Protein AF-A0A1M6WFZ4-F1 (afdb_monomer_lite)

Sequence (147 aa):
MKKISLILALGSIAAVLTACGGNYSRAQTLEQQNSPFNCVGLHVKNAQWHFIDDFGQRVDAMGSCHAGMKHGTFDFVVNGQLVAKTKFIKDSERKTTCFVMGKTRTNLINCMQLNAAQAQNNPQMQQAPMQQAPVQQAPMIQNDQNF

Structure (mmCIF, N/CA/C/O backbone):
data_AF-A0A1M6WFZ4-F1
#
_entry.id   AF-A0A1M6WFZ4-F1
#
loop_
_atom_site.group_PDB
_atom_site.id
_atom_site.type_symbol
_atom_site.label_atom_id
_atom_site.label_alt_id
_atom_site.label_comp_id
_atom_site.label_asym_id
_atom_site.label_entity_id
_atom_site.label_seq_id
_atom_site.pdbx_PDB_ins_code
_atom_site.Cartn_x
_atom_site.Cartn_y
_atom_site.Cartn_z
_atom_site.occupancy
_atom_s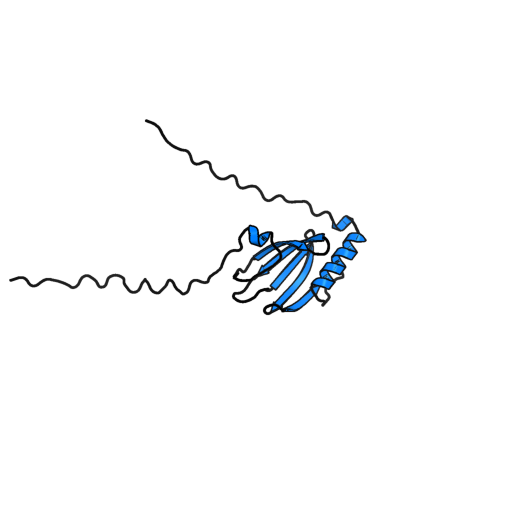ite.B_iso_or_equiv
_atom_site.auth_seq_id
_atom_site.auth_comp_id
_atom_site.auth_asym_id
_atom_site.auth_atom_id
_atom_site.pdbx_PDB_model_num
ATOM 1 N N . MET A 1 1 ? 35.940 21.940 -68.705 1.00 42.22 1 MET A N 1
ATOM 2 C CA . MET A 1 1 ? 36.313 20.892 -67.729 1.00 42.22 1 MET A CA 1
ATOM 3 C C . MET A 1 1 ? 35.682 21.233 -66.389 1.00 42.22 1 MET A C 1
ATOM 5 O O . MET A 1 1 ? 35.936 22.309 -65.867 1.00 42.22 1 MET A O 1
ATOM 9 N N . LYS A 1 2 ? 34.792 20.358 -65.905 1.00 39.88 2 LYS A N 1
ATOM 10 C CA . LYS A 1 2 ? 34.066 20.465 -64.632 1.00 39.88 2 LYS A CA 1
ATOM 11 C C . LYS A 1 2 ? 35.045 20.369 -63.456 1.00 39.88 2 LYS A C 1
ATOM 13 O O . LYS A 1 2 ? 35.804 19.406 -63.404 1.00 39.88 2 LYS A O 1
ATOM 18 N N . LYS A 1 3 ? 34.963 21.280 -62.486 1.00 45.84 3 LYS A N 1
ATOM 19 C CA . LYS A 1 3 ? 35.308 20.973 -61.092 1.00 45.84 3 LYS A CA 1
ATOM 20 C C . LYS A 1 3 ? 34.177 21.476 -60.209 1.00 45.84 3 LYS A C 1
ATOM 22 O O . LYS A 1 3 ? 33.777 22.631 -60.273 1.00 45.84 3 LYS A O 1
ATOM 27 N N . ILE A 1 4 ? 33.595 20.505 -59.530 1.00 55.28 4 ILE A N 1
ATOM 28 C CA . ILE A 1 4 ? 32.337 20.536 -58.806 1.00 55.28 4 ILE A CA 1
ATOM 29 C C . ILE A 1 4 ? 32.603 21.178 -57.444 1.00 55.28 4 ILE A C 1
ATOM 31 O O . ILE A 1 4 ? 33.435 20.687 -56.685 1.00 55.28 4 ILE A O 1
ATOM 35 N N . SER A 1 5 ? 31.901 22.270 -57.153 1.00 53.50 5 SER A N 1
ATOM 36 C CA . SER A 1 5 ? 31.775 22.828 -55.808 1.00 53.50 5 SER A CA 1
ATOM 37 C C . SER A 1 5 ? 31.005 21.835 -54.939 1.00 53.50 5 SER A C 1
ATOM 39 O O . SER A 1 5 ? 29.826 21.594 -55.188 1.00 53.50 5 SER A O 1
ATOM 41 N N . LEU A 1 6 ? 31.659 21.238 -53.942 1.00 48.53 6 LEU A N 1
ATOM 42 C CA . LEU A 1 6 ? 31.015 20.306 -53.017 1.00 48.53 6 LEU A CA 1
ATOM 43 C C . LEU A 1 6 ? 31.506 20.530 -51.585 1.00 48.53 6 LEU A C 1
ATOM 45 O O . LEU A 1 6 ? 32.281 19.737 -51.071 1.00 48.53 6 LEU A O 1
ATOM 49 N N . ILE A 1 7 ? 31.059 21.607 -50.935 1.00 51.53 7 ILE A N 1
ATOM 50 C CA . ILE A 1 7 ? 31.058 21.693 -49.466 1.00 51.53 7 ILE A CA 1
ATOM 51 C C . ILE A 1 7 ? 29.789 22.435 -49.036 1.00 51.53 7 ILE A C 1
ATOM 53 O O . ILE A 1 7 ? 29.797 23.628 -48.758 1.00 51.53 7 ILE A O 1
ATOM 57 N N . LEU A 1 8 ? 28.666 21.722 -49.043 1.00 50.94 8 LEU A N 1
ATOM 58 C CA . LEU A 1 8 ? 27.401 22.166 -48.453 1.00 50.94 8 LEU A CA 1
ATOM 59 C C . LEU A 1 8 ? 26.607 20.924 -48.038 1.00 50.94 8 LEU A C 1
ATOM 61 O O . LEU A 1 8 ? 25.598 20.581 -48.635 1.00 50.94 8 LEU A O 1
ATOM 65 N N . ALA A 1 9 ? 27.134 20.197 -47.051 1.00 50.09 9 ALA A N 1
ATOM 66 C CA . ALA A 1 9 ? 26.403 19.158 -46.324 1.00 50.09 9 ALA A CA 1
ATOM 67 C C . ALA A 1 9 ? 27.160 18.751 -45.045 1.00 50.09 9 ALA A C 1
ATOM 69 O O . ALA A 1 9 ? 27.461 17.585 -44.826 1.00 50.09 9 ALA A O 1
ATOM 70 N N . LEU A 1 10 ? 27.472 19.714 -44.175 1.00 43.50 10 LEU A N 1
ATOM 71 C CA . LEU A 1 10 ? 27.660 19.435 -42.741 1.00 43.50 10 LEU A CA 1
ATOM 72 C C . LEU A 1 10 ? 26.355 19.785 -42.012 1.00 43.50 10 LEU A C 1
ATOM 74 O O . LEU A 1 10 ? 26.330 20.495 -41.014 1.00 43.50 10 LEU A O 1
ATOM 78 N N . GLY A 1 11 ? 25.242 19.331 -42.589 1.00 43.72 11 GLY A N 1
ATOM 79 C CA . GLY A 1 11 ? 23.930 19.364 -41.971 1.00 43.72 11 GLY A CA 1
ATOM 80 C C . GLY A 1 11 ? 23.686 18.039 -41.261 1.00 43.72 11 GLY A C 1
ATOM 81 O O . GLY A 1 11 ? 23.585 16.998 -41.901 1.00 43.72 11 GLY A O 1
ATOM 82 N N . SER A 1 12 ? 23.537 18.108 -39.942 1.00 48.69 12 SER A N 1
ATOM 83 C CA . SER A 1 12 ? 22.487 17.342 -39.263 1.00 48.69 12 SER A CA 1
ATOM 84 C C . SER A 1 12 ? 22.652 15.816 -39.156 1.00 48.69 12 SER A C 1
ATOM 86 O O . SER A 1 12 ? 21.702 15.092 -39.429 1.00 48.69 12 SER A O 1
ATOM 88 N N . ILE A 1 13 ? 23.790 15.294 -38.676 1.00 49.78 13 ILE A N 1
ATOM 89 C CA . ILE A 1 13 ? 23.861 13.877 -38.219 1.00 49.78 13 ILE A CA 1
ATOM 90 C C . ILE A 1 13 ? 24.277 13.741 -36.739 1.00 49.78 13 ILE A C 1
ATOM 92 O O . ILE A 1 13 ? 24.429 12.645 -36.218 1.00 49.78 13 ILE A O 1
ATOM 96 N N . ALA A 1 14 ? 24.365 14.842 -35.986 1.00 46.34 14 ALA A N 1
ATOM 97 C CA . ALA A 1 14 ? 24.573 14.772 -34.532 1.00 46.34 14 ALA A CA 1
ATOM 98 C C . ALA A 1 14 ? 23.263 14.699 -33.714 1.00 46.34 14 ALA A C 1
ATOM 100 O O . ALA A 1 14 ? 23.311 14.567 -32.496 1.00 46.34 14 ALA A O 1
ATOM 101 N N . ALA A 1 15 ? 22.090 14.770 -34.356 1.00 48.00 15 ALA A N 1
ATOM 102 C CA . ALA A 1 15 ? 20.796 14.851 -33.666 1.00 48.00 15 ALA A CA 1
ATOM 103 C C . ALA A 1 15 ? 20.030 13.516 -33.559 1.00 48.00 15 ALA A C 1
ATOM 105 O O . ALA A 1 15 ? 18.883 13.518 -33.126 1.00 48.00 15 ALA A O 1
ATOM 106 N N . VAL A 1 16 ? 20.628 12.376 -33.936 1.00 49.09 16 VAL A N 1
ATOM 107 C CA . VAL A 1 16 ? 19.940 11.061 -33.907 1.00 49.09 16 VAL A CA 1
ATOM 108 C C . VAL A 1 16 ? 20.414 10.158 -32.754 1.00 49.09 16 VAL A C 1
ATOM 110 O O . VAL A 1 16 ? 19.917 9.051 -32.588 1.00 49.09 16 VAL A O 1
ATOM 113 N N . LEU A 1 17 ? 21.313 10.628 -31.881 1.00 45.69 17 LEU A N 1
ATOM 114 C CA . LEU A 1 17 ? 21.748 9.862 -30.697 1.00 45.69 17 LEU A CA 1
ATOM 115 C C . LEU A 1 17 ? 21.117 10.314 -29.369 1.00 45.69 17 LEU A C 1
ATOM 117 O O . LEU A 1 17 ? 21.426 9.747 -28.325 1.00 45.69 17 LEU A O 1
ATOM 121 N N . THR A 1 18 ? 20.180 11.265 -29.370 1.00 49.91 18 THR A N 1
ATOM 122 C CA . THR A 1 18 ? 19.467 11.673 -28.140 1.00 49.91 18 THR A CA 1
ATOM 123 C C . THR A 1 18 ? 18.212 10.850 -27.832 1.00 49.91 18 THR A C 1
ATOM 125 O O . THR A 1 18 ? 17.593 11.054 -26.790 1.00 49.91 18 THR A O 1
ATOM 128 N N . ALA A 1 19 ? 17.855 9.860 -28.654 1.00 44.62 19 ALA A N 1
ATOM 129 C CA . ALA A 1 19 ? 16.647 9.054 -28.463 1.00 44.62 19 ALA A CA 1
ATOM 130 C C . ALA A 1 19 ? 16.907 7.666 -27.842 1.00 44.62 19 ALA A C 1
ATOM 132 O O . ALA A 1 19 ? 16.284 6.691 -28.236 1.00 44.62 19 ALA A O 1
ATOM 133 N N . CYS A 1 20 ? 17.823 7.538 -26.878 1.00 51.72 20 CYS A N 1
ATOM 134 C CA . CYS A 1 20 ? 17.969 6.309 -26.068 1.00 51.72 20 CYS A CA 1
ATOM 135 C C . CYS A 1 20 ? 18.225 6.591 -24.574 1.00 51.72 20 CYS A C 1
ATOM 137 O O . CYS A 1 20 ? 18.614 5.699 -23.829 1.00 51.72 20 CYS A O 1
ATOM 139 N N . GLY A 1 21 ? 17.984 7.824 -24.116 1.00 44.06 21 GLY A N 1
ATOM 140 C CA . GLY A 1 21 ? 17.997 8.202 -22.695 1.00 44.06 21 GLY A CA 1
ATOM 141 C C . GLY A 1 21 ? 16.601 8.493 -22.141 1.00 44.06 21 GLY A C 1
ATOM 142 O O . GLY A 1 21 ? 16.472 9.184 -21.133 1.00 44.06 21 GLY A O 1
ATOM 143 N N . GLY A 1 22 ? 15.549 8.045 -22.836 1.00 42.91 22 GLY A N 1
ATOM 144 C CA . GLY A 1 22 ? 14.169 8.287 -22.436 1.00 42.91 22 GLY A CA 1
ATOM 145 C C . GLY A 1 22 ? 13.909 7.652 -21.078 1.00 42.91 22 GLY A C 1
ATOM 146 O O . GLY A 1 22 ? 13.905 6.431 -20.953 1.00 42.91 22 GLY A O 1
ATOM 147 N N . ASN A 1 23 ? 13.698 8.479 -20.055 1.00 51.19 23 ASN A N 1
ATOM 148 C CA . ASN A 1 23 ? 13.101 8.041 -18.803 1.00 51.19 23 ASN A CA 1
ATOM 149 C C . ASN A 1 23 ? 11.788 7.325 -19.146 1.00 51.19 23 ASN A C 1
ATOM 151 O O . ASN A 1 23 ? 10.791 7.978 -19.449 1.00 51.19 23 ASN A O 1
ATOM 155 N N . TYR A 1 24 ? 11.805 5.990 -19.143 1.00 52.50 24 TYR A N 1
ATOM 156 C CA . TYR A 1 24 ? 10.641 5.135 -19.357 1.00 52.50 24 TYR A CA 1
ATOM 157 C C . TYR A 1 24 ? 9.681 5.312 -18.179 1.00 52.50 24 TYR A C 1
ATOM 159 O O . TYR A 1 24 ? 9.616 4.470 -17.291 1.00 52.50 24 TYR A O 1
ATOM 167 N N . SER A 1 25 ? 8.964 6.433 -18.133 1.00 58.53 25 SER A N 1
ATOM 168 C CA . SER A 1 25 ? 7.872 6.645 -17.194 1.00 58.53 25 SER A CA 1
ATOM 169 C C . SER A 1 25 ? 6.633 5.967 -17.765 1.00 58.53 25 SER A C 1
ATOM 171 O O . SER A 1 25 ? 5.780 6.622 -18.362 1.00 58.53 25 SER A O 1
ATOM 173 N N . ARG A 1 26 ? 6.567 4.632 -17.682 1.00 66.44 26 ARG A N 1
ATOM 174 C CA . ARG A 1 26 ? 5.426 3.871 -18.207 1.00 66.44 26 ARG A CA 1
ATOM 175 C C . ARG A 1 26 ? 4.199 4.185 -17.356 1.00 66.44 26 ARG A C 1
ATOM 177 O O . ARG A 1 26 ? 4.103 3.698 -16.234 1.00 66.44 26 ARG A O 1
ATOM 184 N N . ALA A 1 27 ? 3.302 5.013 -17.889 1.00 68.88 27 ALA A N 1
ATOM 185 C CA . ALA A 1 27 ? 2.038 5.338 -17.244 1.00 68.88 27 ALA A CA 1
ATOM 186 C C . ALA A 1 27 ? 1.235 4.057 -16.969 1.00 68.88 27 ALA A C 1
ATOM 188 O O . ALA A 1 27 ? 1.251 3.115 -17.765 1.00 68.88 27 ALA A O 1
ATOM 189 N N . GLN A 1 28 ? 0.559 4.024 -15.824 1.00 82.75 28 GLN A N 1
ATOM 190 C CA . GLN A 1 28 ? -0.298 2.913 -15.437 1.00 82.75 28 GLN A CA 1
ATOM 191 C C . GLN A 1 28 ? -1.589 2.953 -16.262 1.00 82.75 28 GLN A C 1
ATOM 193 O O . GLN A 1 28 ? -2.246 3.991 -16.338 1.00 82.75 28 GLN A O 1
ATOM 198 N N . THR A 1 29 ? -1.951 1.830 -16.878 1.00 85.50 29 THR A N 1
ATOM 199 C CA . THR A 1 29 ? -3.213 1.697 -17.625 1.00 85.50 29 THR A CA 1
ATOM 200 C C . THR A 1 29 ? -4.414 1.641 -16.680 1.00 85.50 29 THR A C 1
ATOM 202 O O . THR A 1 29 ? -4.269 1.277 -15.515 1.00 85.50 29 THR A O 1
ATOM 205 N N . LEU A 1 30 ? -5.614 1.947 -17.181 1.00 84.62 30 LEU A N 1
ATOM 206 C CA . LEU A 1 30 ? -6.844 1.865 -16.384 1.00 84.62 30 LEU A CA 1
ATOM 207 C C . LEU A 1 30 ? -7.110 0.441 -15.869 1.00 84.62 30 LEU A C 1
ATOM 209 O O . LEU A 1 30 ? -7.557 0.260 -14.743 1.00 84.62 30 LEU A O 1
ATOM 213 N N . GLU A 1 31 ? -6.789 -0.579 -16.663 1.00 85.88 31 GLU A N 1
ATOM 214 C CA . GLU A 1 31 ? -6.908 -1.978 -16.245 1.00 85.88 31 GLU A CA 1
ATOM 215 C C . GLU A 1 31 ? -5.984 -2.281 -15.056 1.00 85.88 31 GLU A C 1
ATOM 217 O O . GLU A 1 31 ? -6.422 -2.830 -14.050 1.00 85.88 31 GLU A O 1
ATOM 222 N N . GLN A 1 32 ? -4.731 -1.817 -15.116 1.00 85.62 32 GLN A N 1
ATOM 223 C CA . GLN A 1 32 ? -3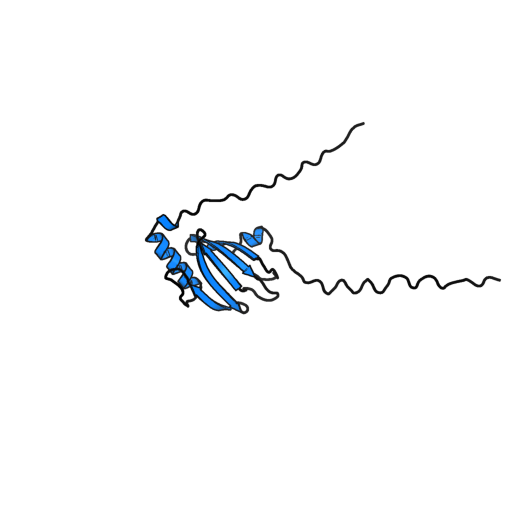.777 -1.951 -14.012 1.00 85.62 32 GLN A CA 1
ATOM 224 C C . GLN A 1 32 ? -4.169 -1.147 -12.772 1.00 85.62 32 GLN A C 1
ATOM 226 O O . GLN A 1 32 ? -3.701 -1.472 -11.688 1.00 85.62 32 GLN A O 1
ATOM 231 N N . GLN A 1 33 ? -4.959 -0.078 -12.904 1.00 88.50 33 GLN A N 1
ATOM 232 C CA . GLN A 1 33 ? -5.489 0.654 -11.749 1.00 88.50 33 GLN A CA 1
ATOM 233 C C . GLN A 1 33 ? -6.594 -0.136 -11.044 1.00 88.50 33 GLN A C 1
ATOM 235 O O . GLN A 1 33 ? -6.777 0.040 -9.852 1.00 88.50 33 GLN A O 1
ATOM 240 N N . ASN A 1 34 ? -7.299 -1.029 -11.740 1.00 85.94 34 ASN A N 1
ATOM 241 C CA . ASN A 1 34 ? -8.392 -1.824 -11.170 1.00 85.94 34 ASN A CA 1
ATOM 242 C C . ASN A 1 34 ? -7.987 -3.281 -10.872 1.00 85.94 34 ASN A C 1
ATOM 244 O O . ASN A 1 34 ? -8.837 -4.125 -10.591 1.00 85.94 34 ASN A O 1
ATOM 248 N N . SER A 1 35 ? -6.691 -3.594 -10.952 1.00 84.62 35 SER A N 1
ATOM 249 C CA . SER A 1 35 ? -6.129 -4.903 -10.618 1.00 84.62 35 SER A CA 1
ATOM 250 C C . SER A 1 35 ? -5.523 -4.908 -9.211 1.00 84.62 35 SER A C 1
ATOM 252 O O . SER A 1 35 ? -5.246 -3.840 -8.657 1.00 84.62 35 SER A O 1
ATOM 254 N N . PRO A 1 36 ? -5.200 -6.088 -8.647 1.00 80.81 36 PRO A N 1
ATOM 255 C CA . PRO A 1 36 ? -4.356 -6.155 -7.464 1.00 80.81 36 PRO A CA 1
ATOM 256 C C . PRO A 1 36 ? -3.060 -5.357 -7.645 1.00 80.81 36 PRO A C 1
ATOM 258 O O . PRO A 1 36 ? -2.483 -5.290 -8.737 1.00 80.81 36 PRO A O 1
ATOM 261 N N . PHE A 1 37 ? -2.616 -4.753 -6.549 1.00 81.25 37 PHE A N 1
ATOM 262 C CA . PHE A 1 37 ? -1.451 -3.882 -6.495 1.00 81.25 37 PHE A CA 1
ATOM 263 C C . PHE A 1 37 ? -0.166 -4.566 -7.012 1.00 81.25 37 PHE A C 1
ATOM 265 O O . PHE A 1 37 ? 0.312 -5.541 -6.426 1.00 81.25 37 PHE A O 1
ATOM 272 N N . ASN A 1 38 ? 0.422 -4.039 -8.099 1.00 85.88 38 ASN A N 1
ATOM 273 C CA . ASN A 1 38 ? 1.623 -4.601 -8.732 1.00 85.88 38 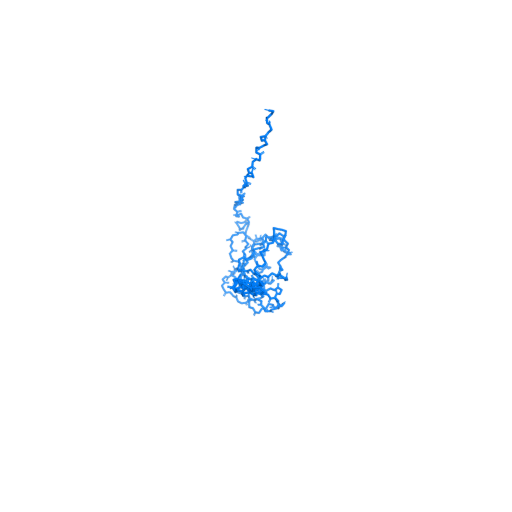ASN A CA 1
ATOM 274 C C . ASN A 1 38 ? 2.419 -3.558 -9.552 1.00 85.88 38 ASN A C 1
ATOM 276 O O . ASN A 1 38 ? 1.929 -3.048 -10.557 1.00 85.88 38 ASN A O 1
ATOM 280 N N . CYS A 1 39 ? 3.675 -3.287 -9.172 1.00 84.69 39 CYS A N 1
ATOM 281 C CA . CYS A 1 39 ? 4.581 -2.370 -9.883 1.00 84.69 39 CYS A CA 1
ATOM 282 C C . CYS A 1 39 ? 5.450 -3.029 -10.974 1.00 84.69 39 CYS A C 1
ATOM 284 O O . CYS A 1 39 ? 6.285 -2.343 -11.570 1.00 84.69 39 CYS A O 1
ATOM 286 N N . VAL A 1 40 ? 5.311 -4.332 -11.258 1.00 84.88 40 VAL A N 1
ATOM 287 C CA . VAL A 1 40 ? 6.136 -5.017 -12.274 1.00 84.88 40 VAL A CA 1
ATOM 288 C C . VAL A 1 40 ? 6.054 -4.295 -13.621 1.00 84.88 40 VAL A C 1
ATOM 290 O O . VAL A 1 40 ? 4.989 -4.164 -14.221 1.00 84.88 40 VAL A O 1
ATOM 293 N N . GLY A 1 41 ? 7.208 -3.847 -14.122 1.00 80.06 41 GLY A N 1
ATOM 294 C CA . GLY A 1 41 ? 7.309 -3.162 -15.412 1.00 80.06 41 GLY A CA 1
ATOM 295 C C . GLY A 1 41 ? 6.773 -1.725 -15.418 1.00 80.06 41 GLY A C 1
ATOM 296 O O . GLY A 1 41 ? 6.582 -1.171 -16.503 1.00 80.06 41 GLY A O 1
ATOM 297 N N . LEU A 1 42 ? 6.538 -1.131 -14.242 1.00 82.56 42 LEU A N 1
ATOM 298 C CA . LEU A 1 42 ? 6.106 0.254 -14.064 1.00 82.56 42 LEU A CA 1
ATOM 299 C C . LEU A 1 42 ? 7.224 1.120 -13.462 1.00 82.56 42 LEU A C 1
ATOM 301 O O . LEU A 1 42 ? 8.020 0.677 -12.635 1.00 82.56 42 LEU A O 1
ATOM 305 N N . HIS A 1 43 ? 7.253 2.393 -13.853 1.00 86.31 43 HIS A N 1
ATOM 306 C CA . HIS A 1 43 ? 8.119 3.415 -13.265 1.00 86.31 43 HIS A CA 1
ATOM 307 C C . HIS A 1 43 ? 7.351 4.737 -13.277 1.00 86.31 43 HIS A C 1
ATOM 309 O O . HIS A 1 43 ? 7.323 5.447 -14.272 1.00 86.31 43 HIS A O 1
ATOM 315 N N . VAL A 1 44 ? 6.645 5.020 -12.187 1.00 84.44 44 VAL A N 1
ATOM 316 C CA . VAL A 1 44 ? 5.649 6.098 -12.094 1.00 84.44 44 VAL A CA 1
ATOM 317 C C . VAL A 1 44 ? 5.639 6.647 -10.679 1.00 84.44 44 VAL A C 1
ATOM 319 O O . VAL A 1 44 ? 5.693 5.885 -9.720 1.00 84.44 44 VAL A O 1
ATOM 322 N N . LYS A 1 45 ? 5.571 7.973 -10.534 1.00 84.56 45 LYS A N 1
ATOM 323 C CA . LYS A 1 45 ? 5.581 8.631 -9.215 1.00 84.56 45 LYS A CA 1
ATOM 324 C C . LYS A 1 45 ? 4.219 8.659 -8.521 1.00 84.56 45 LYS A C 1
ATOM 326 O O . LYS A 1 45 ? 4.198 8.698 -7.300 1.00 84.56 45 LYS A O 1
ATOM 331 N N . ASN A 1 46 ? 3.138 8.649 -9.302 1.00 86.19 46 ASN A N 1
ATOM 332 C CA . ASN A 1 46 ? 1.755 8.788 -8.840 1.00 86.19 46 ASN A CA 1
ATOM 333 C C . ASN A 1 46 ? 0.927 7.599 -9.344 1.00 86.19 46 ASN A C 1
ATOM 335 O O . ASN A 1 46 ? -0.017 7.764 -10.109 1.00 86.19 46 ASN A O 1
ATOM 339 N N . ALA A 1 47 ? 1.364 6.393 -9.007 1.00 89.44 47 ALA A N 1
ATOM 340 C CA . ALA A 1 47 ? 0.627 5.178 -9.299 1.00 89.44 47 ALA A CA 1
ATOM 341 C C . ALA A 1 47 ? -0.554 5.042 -8.335 1.00 89.44 47 ALA A C 1
ATOM 343 O O . ALA A 1 47 ? -0.431 5.388 -7.154 1.00 89.44 47 ALA A O 1
ATOM 344 N N . GLN A 1 48 ? -1.671 4.540 -8.846 1.00 91.75 48 GLN A N 1
ATOM 345 C CA . GLN A 1 48 ? -2.914 4.407 -8.105 1.00 91.75 48 GLN A CA 1
ATOM 346 C C . GLN A 1 48 ? -3.556 3.051 -8.390 1.00 91.75 48 GLN A C 1
ATOM 348 O O . GLN A 1 48 ? -3.628 2.623 -9.537 1.00 91.75 48 GLN A O 1
ATOM 353 N N . TRP A 1 49 ? -4.023 2.367 -7.354 1.00 92.44 49 TRP A N 1
ATOM 354 C CA . TRP A 1 49 ? -4.830 1.160 -7.496 1.00 92.44 49 TRP A CA 1
ATOM 355 C C . TRP A 1 49 ? -6.098 1.290 -6.680 1.00 92.44 49 TRP A C 1
ATOM 357 O O . TRP A 1 49 ? -6.068 1.830 -5.578 1.00 92.44 49 TRP A O 1
ATOM 367 N N . HIS A 1 50 ? -7.161 0.722 -7.223 1.00 93.62 50 HIS A N 1
ATOM 368 C CA . HIS A 1 50 ? -8.489 0.614 -6.661 1.00 93.62 50 HIS A CA 1
ATOM 369 C C . HIS A 1 50 ? -8.856 -0.865 -6.694 1.00 93.62 50 HIS A C 1
ATOM 371 O O . HIS A 1 50 ? -9.073 -1.439 -7.761 1.00 93.62 50 HIS A O 1
ATOM 377 N N . PHE A 1 51 ? -8.867 -1.516 -5.538 1.00 91.94 51 PHE A N 1
ATOM 378 C CA . PHE A 1 51 ? -9.154 -2.945 -5.459 1.00 91.94 51 PHE A CA 1
ATOM 379 C C . PHE A 1 51 ? -9.921 -3.288 -4.187 1.00 91.94 51 PHE A C 1
ATOM 381 O O . PHE A 1 51 ? -10.022 -2.487 -3.259 1.00 91.94 51 PHE A O 1
ATOM 388 N N . ILE A 1 52 ? -10.488 -4.490 -4.167 1.00 91.56 52 ILE A N 1
ATOM 389 C CA . ILE A 1 52 ? -11.063 -5.080 -2.962 1.00 91.56 52 ILE A CA 1
ATOM 390 C C . ILE A 1 52 ? -10.008 -6.018 -2.383 1.00 91.56 52 ILE A C 1
ATOM 392 O O . ILE A 1 52 ? -9.492 -6.867 -3.111 1.00 91.56 52 ILE A O 1
ATOM 396 N N . ASP A 1 53 ? -9.641 -5.823 -1.118 1.00 92.19 53 ASP A N 1
ATOM 397 C CA . ASP A 1 53 ? -8.684 -6.704 -0.445 1.00 92.19 53 ASP A CA 1
ATOM 398 C C . ASP A 1 53 ? -9.323 -8.032 -0.003 1.00 92.19 53 ASP A C 1
ATOM 400 O O . ASP A 1 53 ? -10.536 -8.235 -0.099 1.00 92.19 53 ASP A O 1
ATOM 404 N N . ASP A 1 54 ? -8.500 -8.938 0.527 1.00 91.56 54 ASP A N 1
ATOM 405 C CA . ASP A 1 54 ? -8.944 -10.255 1.005 1.00 91.56 54 ASP A CA 1
ATOM 406 C C . ASP A 1 54 ? -9.928 -10.174 2.192 1.00 91.56 54 ASP A C 1
ATOM 408 O O . ASP A 1 54 ? -10.571 -11.164 2.541 1.00 91.56 54 ASP A O 1
ATOM 412 N N . PHE A 1 55 ? -10.070 -8.997 2.813 1.00 93.56 55 PHE A N 1
ATOM 413 C CA . PHE A 1 55 ? -11.000 -8.726 3.908 1.00 93.56 55 PHE A CA 1
ATOM 414 C C . PHE A 1 55 ? -12.294 -8.041 3.431 1.00 93.56 55 PHE A C 1
ATOM 416 O O . PHE A 1 55 ? -13.136 -7.677 4.254 1.00 93.56 55 PHE A O 1
ATOM 423 N N . GLY A 1 56 ? -12.474 -7.861 2.116 1.00 90.81 56 GLY A N 1
ATOM 424 C CA . GLY A 1 56 ? -13.655 -7.234 1.520 1.00 90.81 56 GLY A CA 1
ATOM 425 C C . GLY A 1 56 ? -13.664 -5.703 1.591 1.00 90.81 56 GLY A C 1
ATOM 426 O O . GLY A 1 56 ? -14.703 -5.084 1.354 1.00 90.81 56 GLY A O 1
ATOM 427 N N . GLN A 1 57 ? -12.536 -5.072 1.918 1.00 93.00 57 GLN A N 1
ATOM 428 C CA . GLN A 1 57 ? -12.415 -3.620 2.033 1.00 93.00 57 GLN A CA 1
ATOM 429 C C . GLN A 1 57 ? -12.104 -3.009 0.670 1.00 93.00 57 GLN A C 1
ATOM 431 O O . GLN A 1 57 ? -11.268 -3.528 -0.066 1.00 93.00 57 GLN A O 1
ATOM 436 N N . ARG A 1 58 ? -12.736 -1.878 0.336 1.00 92.25 58 ARG A N 1
ATOM 437 C CA . ARG A 1 58 ? -12.344 -1.078 -0.832 1.00 92.25 58 ARG A CA 1
ATOM 438 C C . ARG A 1 58 ? -11.095 -0.279 -0.483 1.00 92.25 58 ARG A C 1
ATOM 440 O O . ARG A 1 58 ? -11.138 0.555 0.421 1.00 92.25 58 ARG A O 1
ATOM 447 N N . VAL A 1 59 ? -10.006 -0.555 -1.187 1.00 94.00 59 VAL A N 1
ATOM 448 C CA . VAL A 1 59 ? -8.687 0.014 -0.927 1.00 94.00 59 VAL A CA 1
ATOM 449 C C . VAL A 1 59 ? -8.253 0.875 -2.101 1.00 94.00 59 VAL A C 1
ATOM 451 O O . VAL A 1 59 ? -8.197 0.403 -3.237 1.00 94.00 59 VAL A O 1
ATOM 454 N N . ASP A 1 60 ? -7.868 2.109 -1.788 1.00 95.12 60 ASP A N 1
ATOM 455 C CA . ASP A 1 60 ? -7.132 2.992 -2.680 1.00 95.12 60 ASP A CA 1
ATOM 456 C C . ASP A 1 60 ? -5.657 2.991 -2.256 1.00 95.12 60 ASP A C 1
ATOM 458 O O . ASP A 1 60 ? -5.297 3.488 -1.185 1.00 95.12 60 ASP A O 1
ATOM 462 N N . ALA A 1 61 ? -4.784 2.413 -3.080 1.00 94.00 61 ALA A N 1
ATOM 463 C CA . ALA A 1 61 ? -3.340 2.432 -2.857 1.00 94.00 61 ALA A CA 1
ATOM 464 C C . ALA A 1 61 ? -2.691 3.490 -3.752 1.00 94.00 61 ALA A C 1
ATOM 466 O O . ALA A 1 61 ? -2.815 3.423 -4.972 1.00 94.00 61 ALA A O 1
ATOM 467 N N . MET A 1 62 ? -1.984 4.456 -3.164 1.00 94.00 62 MET A N 1
ATOM 468 C CA . MET A 1 62 ? -1.389 5.590 -3.882 1.00 94.00 62 MET A CA 1
ATOM 469 C C . MET A 1 62 ? 0.090 5.732 -3.544 1.00 94.00 62 MET A C 1
ATOM 471 O O . MET A 1 62 ? 0.477 5.672 -2.377 1.00 94.00 62 MET A O 1
ATOM 475 N N . GLY A 1 63 ? 0.944 5.928 -4.546 1.00 91.81 63 GLY A N 1
ATOM 476 C CA . GLY A 1 63 ? 2.378 6.052 -4.298 1.00 91.81 63 GLY A CA 1
ATOM 477 C C . GLY A 1 63 ? 3.234 5.934 -5.546 1.00 91.81 63 GLY A C 1
ATOM 478 O O . GLY A 1 63 ? 2.794 6.269 -6.641 1.00 91.81 63 GLY A O 1
ATOM 479 N N . SER A 1 64 ? 4.466 5.448 -5.392 1.00 88.50 64 SER A N 1
ATOM 480 C CA . SER A 1 64 ? 5.443 5.404 -6.484 1.00 88.50 64 SER A CA 1
ATOM 481 C C . SER A 1 64 ? 5.954 3.998 -6.789 1.00 88.50 64 SER A C 1
ATOM 483 O O . SER A 1 64 ? 6.370 3.267 -5.892 1.00 88.50 64 SER A O 1
ATOM 485 N N . CYS A 1 65 ? 6.012 3.652 -8.076 1.00 86.25 65 CYS A N 1
ATOM 486 C CA . CYS A 1 65 ? 6.758 2.508 -8.596 1.00 86.25 65 CYS A CA 1
ATOM 487 C C . CYS A 1 65 ? 8.122 2.947 -9.123 1.00 86.25 65 CYS A C 1
ATOM 489 O O . CYS A 1 65 ? 8.244 3.976 -9.792 1.00 86.25 65 CYS A O 1
ATOM 491 N N . HIS A 1 66 ? 9.132 2.112 -8.902 1.00 82.38 66 HIS A N 1
ATOM 492 C CA . HIS A 1 66 ? 10.475 2.295 -9.441 1.00 82.38 66 HIS A CA 1
ATOM 493 C C . HIS A 1 66 ? 10.839 1.112 -10.337 1.00 82.38 66 HIS A C 1
ATOM 495 O O . HIS A 1 66 ? 10.430 -0.020 -10.073 1.00 82.38 66 HIS A O 1
ATOM 501 N N . ALA A 1 67 ? 11.628 1.374 -11.381 1.00 75.69 67 ALA A N 1
ATOM 502 C CA . ALA A 1 67 ? 12.055 0.344 -12.319 1.00 75.69 67 ALA A CA 1
ATOM 503 C C . ALA A 1 67 ? 12.715 -0.843 -11.588 1.00 75.69 67 ALA A C 1
ATOM 505 O O . ALA A 1 67 ? 13.595 -0.661 -10.747 1.00 75.69 67 ALA A O 1
ATOM 506 N N . GLY A 1 68 ? 12.276 -2.064 -11.909 1.00 71.50 68 GLY A N 1
ATOM 507 C CA . GLY A 1 68 ? 12.805 -3.296 -11.313 1.00 71.50 68 GLY A CA 1
ATOM 508 C C . GLY A 1 68 ? 12.275 -3.632 -9.913 1.00 71.50 68 GLY A C 1
ATOM 509 O O . GLY A 1 68 ? 12.772 -4.575 -9.299 1.00 71.50 68 GLY A O 1
ATOM 510 N N . MET A 1 69 ? 11.278 -2.903 -9.398 1.00 72.56 69 MET A N 1
ATOM 511 C CA . MET A 1 69 ? 10.631 -3.209 -8.119 1.00 72.56 69 MET A CA 1
ATOM 512 C C . MET A 1 69 ? 9.193 -3.692 -8.330 1.00 72.56 69 MET A C 1
ATOM 514 O O . MET A 1 69 ? 8.421 -3.041 -9.029 1.00 72.56 69 MET A O 1
ATOM 518 N N . LYS A 1 70 ? 8.809 -4.809 -7.693 1.00 70.06 70 LYS A N 1
ATOM 519 C CA . LYS A 1 70 ? 7.406 -5.262 -7.677 1.00 70.06 70 LYS A CA 1
ATOM 520 C C . LYS A 1 70 ? 6.517 -4.396 -6.799 1.00 70.06 70 LYS A C 1
ATOM 522 O O . LYS A 1 70 ? 5.326 -4.280 -7.071 1.00 70.06 70 LYS A O 1
ATOM 527 N N . HIS A 1 71 ? 7.103 -3.754 -5.792 1.00 75.75 71 HIS A N 1
ATOM 528 C CA . HIS A 1 71 ? 6.411 -2.855 -4.880 1.00 75.75 71 HIS A CA 1
ATOM 529 C C . HIS A 1 71 ? 7.310 -1.662 -4.520 1.00 75.75 71 HIS A C 1
ATOM 531 O O . HIS A 1 71 ? 8.533 -1.742 -4.586 1.00 75.75 71 HIS A O 1
ATOM 537 N N . GLY A 1 72 ? 6.707 -0.547 -4.123 1.00 81.06 72 GLY A N 1
ATOM 538 C CA . GLY A 1 72 ? 7.354 0.753 -3.919 1.00 81.06 72 GLY A CA 1
ATOM 539 C C . GLY A 1 72 ? 7.029 1.360 -2.556 1.00 81.06 72 GLY A C 1
ATOM 540 O O . GLY A 1 72 ? 7.035 0.646 -1.556 1.00 81.06 72 GLY A O 1
ATOM 541 N N . THR A 1 73 ? 6.781 2.668 -2.480 1.00 89.00 73 THR A N 1
ATOM 542 C CA . THR A 1 73 ? 6.255 3.291 -1.247 1.00 89.00 73 THR A CA 1
ATOM 543 C C . THR A 1 73 ? 4.815 3.700 -1.481 1.00 89.00 73 THR A C 1
ATOM 545 O O . THR A 1 73 ? 4.556 4.426 -2.437 1.00 89.00 73 THR A O 1
ATOM 548 N N . PHE A 1 74 ? 3.917 3.222 -0.622 1.00 93.31 74 PHE A N 1
ATOM 549 C CA . PHE A 1 74 ? 2.476 3.319 -0.815 1.00 93.31 74 PHE A CA 1
ATOM 550 C C . PHE A 1 74 ? 1.750 3.745 0.449 1.00 93.31 74 PHE A C 1
ATOM 552 O O . PHE A 1 74 ? 2.035 3.252 1.543 1.00 93.31 74 PHE A O 1
ATOM 559 N N . ASP A 1 75 ? 0.790 4.635 0.256 1.00 96.12 75 ASP A N 1
ATOM 560 C CA . ASP A 1 75 ? -0.255 4.968 1.205 1.00 96.12 75 ASP A CA 1
ATOM 561 C C . ASP A 1 75 ? -1.486 4.117 0.859 1.00 96.12 75 ASP A C 1
ATOM 563 O O . ASP A 1 75 ? -1.878 4.044 -0.304 1.00 96.12 75 ASP A O 1
ATOM 567 N N . PHE A 1 76 ? -2.077 3.467 1.859 1.00 95.81 76 PHE A N 1
ATOM 568 C CA . PHE A 1 76 ? -3.277 2.643 1.731 1.00 95.81 76 PHE A CA 1
ATOM 569 C C . PHE A 1 76 ? -4.427 3.352 2.426 1.00 95.81 76 PHE A C 1
ATOM 571 O O . PHE A 1 76 ? -4.380 3.590 3.639 1.00 95.81 76 PHE A O 1
ATOM 578 N N . VAL A 1 77 ? -5.442 3.693 1.646 1.00 96.38 77 VAL A N 1
ATOM 579 C CA . VAL A 1 77 ? -6.628 4.416 2.081 1.00 96.38 77 VAL A CA 1
ATOM 580 C C . VAL A 1 77 ? -7.832 3.486 1.968 1.00 96.38 77 VAL A C 1
ATOM 582 O O . VAL A 1 77 ? -8.011 2.823 0.953 1.00 96.38 77 VAL A O 1
ATOM 585 N N . VAL A 1 78 ? -8.655 3.427 3.012 1.00 95.00 78 VAL A N 1
ATOM 586 C CA . VAL A 1 78 ? -9.911 2.665 3.032 1.00 95.00 78 VAL A CA 1
ATOM 587 C C . VAL A 1 78 ? -11.022 3.624 3.416 1.00 95.00 78 VAL A C 1
ATOM 589 O O . VAL A 1 78 ? -10.905 4.330 4.416 1.00 95.00 78 VAL A O 1
ATOM 592 N N . ASN A 1 79 ? -12.084 3.687 2.610 1.00 87.56 79 ASN A N 1
ATOM 593 C CA . ASN A 1 79 ? -13.209 4.612 2.812 1.00 87.56 79 ASN A CA 1
ATOM 594 C C . ASN A 1 79 ? -12.756 6.073 3.043 1.00 87.56 79 ASN A C 1
ATOM 596 O O . ASN A 1 79 ? -13.266 6.768 3.919 1.00 87.56 79 ASN A O 1
ATOM 600 N N . GLY A 1 80 ? -11.752 6.534 2.290 1.00 86.38 80 GLY A N 1
ATOM 601 C CA . GLY A 1 80 ? -11.206 7.892 2.409 1.00 86.38 80 GLY A CA 1
ATOM 602 C C . GLY A 1 80 ? -10.303 8.142 3.627 1.00 86.38 80 GLY A C 1
ATOM 603 O O . GLY A 1 80 ? -9.815 9.259 3.792 1.00 86.38 80 GLY A O 1
ATOM 604 N N . GLN A 1 81 ? -10.036 7.136 4.465 1.00 91.50 81 GLN A N 1
ATOM 605 C CA . GLN A 1 81 ? -9.145 7.244 5.623 1.00 91.50 81 GLN A CA 1
ATOM 606 C C . GLN A 1 81 ? -7.809 6.542 5.382 1.00 91.50 81 GLN A C 1
ATOM 608 O O . GLN A 1 81 ? -7.768 5.409 4.912 1.00 91.50 81 GLN A O 1
ATOM 613 N N . LEU A 1 82 ? -6.701 7.198 5.736 1.00 94.81 82 LEU A N 1
ATOM 614 C CA . LEU A 1 82 ? -5.369 6.597 5.665 1.00 94.81 82 LEU A CA 1
ATOM 615 C C . LEU A 1 82 ? -5.221 5.505 6.735 1.00 94.81 82 LEU A C 1
ATOM 617 O O . LEU A 1 82 ? -5.129 5.806 7.923 1.00 94.81 82 LEU A O 1
ATOM 621 N N . VAL A 1 83 ? -5.124 4.252 6.297 1.00 96.69 83 VAL A N 1
ATOM 622 C CA . VAL A 1 83 ? -5.011 3.065 7.157 1.00 96.69 83 VAL A CA 1
ATOM 623 C C . VAL A 1 83 ? -3.555 2.664 7.362 1.00 96.69 83 VAL A C 1
ATOM 625 O O . VAL A 1 83 ? -3.136 2.390 8.491 1.00 96.69 83 VAL A O 1
ATOM 628 N N . ALA A 1 84 ? -2.757 2.660 6.292 1.00 97.19 84 ALA A N 1
ATOM 629 C CA . ALA A 1 84 ? -1.365 2.230 6.348 1.00 97.19 84 ALA A CA 1
ATOM 630 C C . ALA A 1 84 ? -0.456 3.044 5.421 1.00 97.19 84 ALA A C 1
ATOM 632 O O . ALA A 1 84 ? -0.874 3.551 4.386 1.00 97.19 84 ALA A O 1
ATOM 633 N N . LYS A 1 85 ? 0.824 3.131 5.786 1.00 96.44 85 LYS A N 1
ATOM 634 C CA . LYS A 1 85 ? 1.909 3.563 4.897 1.00 96.44 85 LYS A CA 1
ATOM 635 C C . LYS A 1 85 ? 2.983 2.499 4.868 1.00 96.44 85 LYS A C 1
ATOM 637 O O . LYS A 1 85 ? 3.605 2.246 5.906 1.00 96.44 85 LYS A O 1
ATOM 642 N N . THR A 1 86 ? 3.251 1.932 3.701 1.00 94.69 86 THR A N 1
ATOM 643 C CA . THR A 1 86 ? 4.183 0.818 3.547 1.00 94.69 86 THR A CA 1
ATOM 644 C C . THR A 1 86 ? 5.307 1.158 2.590 1.00 94.69 86 THR A C 1
ATOM 646 O O . THR A 1 86 ? 5.096 1.590 1.460 1.00 94.69 86 THR A O 1
ATOM 649 N N . LYS A 1 87 ? 6.534 0.904 3.041 1.00 91.56 87 LYS A N 1
ATOM 650 C CA . LYS A 1 87 ? 7.728 0.878 2.206 1.00 91.56 87 LYS A CA 1
ATOM 651 C C . LYS A 1 87 ? 8.101 -0.566 1.910 1.00 91.56 87 LYS A C 1
ATOM 653 O O . LYS A 1 87 ? 8.424 -1.328 2.828 1.00 91.56 87 LYS A O 1
ATOM 658 N N . PHE A 1 88 ? 8.149 -0.892 0.630 1.00 87.44 88 PHE A N 1
ATOM 659 C CA . PHE A 1 88 ? 8.675 -2.147 0.127 1.00 87.44 88 PHE A CA 1
ATOM 660 C C . PHE A 1 88 ? 10.095 -1.965 -0.424 1.00 87.44 88 PHE A C 1
ATOM 662 O O . PHE A 1 88 ? 10.496 -0.876 -0.841 1.00 87.44 88 PHE A O 1
ATOM 669 N N . ILE A 1 89 ? 10.882 -3.039 -0.403 1.00 82.50 89 ILE A N 1
ATOM 670 C CA . ILE A 1 89 ? 12.139 -3.150 -1.149 1.00 82.50 89 ILE A CA 1
ATOM 671 C C . ILE A 1 89 ? 12.066 -4.448 -1.942 1.00 82.50 89 ILE A C 1
ATOM 673 O O . ILE A 1 89 ? 11.960 -5.521 -1.349 1.00 82.50 89 ILE A O 1
ATOM 677 N N . LYS A 1 90 ? 12.149 -4.336 -3.272 1.00 78.62 90 LYS A N 1
ATOM 678 C CA . LYS A 1 90 ? 11.867 -5.431 -4.209 1.00 78.62 90 LYS A CA 1
ATOM 679 C C . LYS A 1 90 ? 10.464 -6.002 -3.956 1.00 78.62 90 LYS A C 1
ATOM 681 O O . LYS A 1 90 ? 9.481 -5.294 -4.164 1.00 78.62 90 LYS A O 1
ATOM 686 N N . ASP A 1 91 ? 10.407 -7.229 -3.450 1.00 80.62 91 ASP A N 1
ATOM 687 C CA . ASP A 1 91 ? 9.187 -8.013 -3.248 1.00 80.62 91 ASP A CA 1
ATOM 688 C C . ASP A 1 91 ? 8.841 -8.123 -1.756 1.00 80.62 91 ASP A C 1
ATOM 690 O O . ASP A 1 91 ? 7.900 -8.806 -1.371 1.00 80.62 91 ASP A O 1
ATOM 694 N N . SER A 1 92 ? 9.633 -7.483 -0.891 1.00 84.25 92 SER A N 1
ATOM 695 C CA . SER A 1 92 ? 9.519 -7.632 0.554 1.00 84.25 92 SER A CA 1
ATOM 696 C C . SER A 1 92 ? 9.061 -6.344 1.210 1.00 84.25 92 SER A C 1
ATOM 698 O O . SER A 1 92 ? 9.623 -5.263 0.997 1.00 84.25 92 SER A O 1
ATOM 700 N N . GLU A 1 93 ? 8.077 -6.481 2.085 1.00 90.62 93 GLU A N 1
ATOM 701 C CA . GLU A 1 93 ? 7.682 -5.432 3.006 1.00 90.62 93 GLU A CA 1
ATOM 702 C C . GLU A 1 93 ? 8.840 -5.105 3.964 1.00 90.62 93 GLU A C 1
ATOM 704 O O . GLU A 1 93 ? 9.457 -5.998 4.545 1.00 90.62 93 GLU A O 1
ATOM 709 N N . ARG A 1 94 ? 9.181 -3.820 4.128 1.00 91.19 94 ARG A N 1
ATOM 710 C CA . ARG A 1 94 ? 10.276 -3.396 5.027 1.00 91.19 94 ARG A CA 1
ATOM 711 C C . ARG A 1 94 ? 9.788 -2.600 6.216 1.00 91.19 94 ARG A C 1
ATOM 713 O O . ARG A 1 94 ? 10.339 -2.698 7.317 1.00 91.19 94 ARG A O 1
ATOM 720 N N . LYS A 1 95 ? 8.799 -1.746 5.987 1.00 92.19 95 LYS A N 1
ATOM 721 C CA . LYS A 1 95 ? 8.242 -0.905 7.036 1.00 92.19 95 LYS A CA 1
ATOM 722 C C . LYS A 1 95 ? 6.813 -0.551 6.689 1.00 92.19 95 LYS A C 1
ATOM 724 O O . LYS A 1 95 ? 6.616 0.240 5.773 1.00 92.19 95 LYS A O 1
ATOM 729 N N . THR A 1 96 ? 5.875 -1.038 7.489 1.00 96.25 96 THR A N 1
ATOM 730 C CA . THR A 1 96 ? 4.520 -0.502 7.526 1.00 96.25 96 THR A CA 1
ATOM 731 C C . THR A 1 96 ? 4.302 0.296 8.799 1.00 96.25 96 THR A C 1
ATOM 733 O O . THR A 1 96 ? 4.671 -0.111 9.902 1.00 96.25 96 THR A O 1
ATOM 736 N N . THR A 1 97 ? 3.748 1.488 8.619 1.00 97.12 97 THR A N 1
ATOM 737 C CA . THR A 1 97 ? 3.155 2.279 9.692 1.00 97.12 97 THR A CA 1
ATOM 738 C C . THR A 1 97 ? 1.650 2.108 9.579 1.00 97.12 97 THR A C 1
ATOM 740 O O . THR A 1 97 ? 1.092 2.447 8.542 1.00 97.12 97 THR A O 1
ATOM 743 N N . CYS A 1 98 ? 1.023 1.564 10.611 1.00 97.19 98 CYS A N 1
ATOM 744 C CA . CYS A 1 98 ? -0.421 1.419 10.715 1.00 97.19 98 CYS A CA 1
ATOM 745 C C . CYS A 1 98 ? -1.000 2.604 11.486 1.00 97.19 98 CYS A C 1
ATOM 747 O O . CYS A 1 98 ? -0.348 3.094 12.410 1.00 97.19 98 CYS A O 1
ATOM 749 N N . PHE A 1 99 ? -2.190 3.061 11.101 1.00 95.88 99 PHE A N 1
ATOM 750 C CA . PHE A 1 99 ? -2.849 4.241 11.675 1.00 95.88 99 PHE A CA 1
ATOM 751 C C . PHE A 1 99 ? -4.196 3.929 12.347 1.00 95.88 99 PHE A C 1
ATOM 753 O O . PHE A 1 99 ? -4.727 4.787 13.045 1.00 95.88 99 PHE A O 1
ATOM 760 N N . VAL A 1 100 ? -4.698 2.697 12.211 1.00 91.50 100 VAL A N 1
ATOM 761 C CA . VAL A 1 100 ? -6.016 2.231 12.694 1.00 91.50 100 VAL A CA 1
ATOM 762 C C . VAL A 1 100 ? -6.251 2.502 14.188 1.00 91.50 100 VAL A C 1
ATOM 764 O O . VAL A 1 100 ? -7.301 2.988 14.585 1.00 91.50 100 VAL A O 1
ATOM 767 N N . MET A 1 101 ? -5.256 2.233 15.037 1.00 86.19 101 MET A N 1
ATOM 768 C CA . MET A 1 101 ? -5.313 2.487 16.489 1.00 86.19 101 MET A CA 1
ATOM 769 C C . MET A 1 101 ? -4.321 3.579 16.908 1.00 86.19 101 MET A C 1
ATOM 771 O O . MET A 1 101 ? -3.741 3.542 17.992 1.00 86.19 101 MET A O 1
ATOM 775 N N . GLY A 1 102 ? -4.062 4.524 16.006 1.00 88.19 102 GLY A N 1
ATOM 776 C CA . GLY A 1 102 ? -2.920 5.423 16.091 1.00 88.19 102 GLY A CA 1
ATOM 777 C C . GLY A 1 102 ? -1.670 4.840 15.430 1.00 88.19 102 GLY A C 1
ATOM 778 O O . GLY A 1 102 ? -1.685 3.759 14.841 1.00 88.19 102 GLY A O 1
ATOM 779 N N . LYS A 1 103 ? -0.572 5.601 15.496 1.00 92.94 103 LYS A N 1
ATOM 780 C CA . LYS A 1 103 ? 0.655 5.344 14.732 1.00 92.94 103 LYS A CA 1
ATOM 781 C C . LYS A 1 103 ? 1.478 4.206 15.341 1.00 92.94 103 LYS A C 1
ATOM 783 O O . LYS A 1 103 ? 2.296 4.432 16.230 1.00 92.94 103 LYS A O 1
ATOM 788 N N . THR A 1 104 ? 1.323 3.001 14.807 1.00 94.00 104 THR A N 1
ATOM 789 C CA . THR A 1 104 ? 2.048 1.798 15.249 1.00 94.00 104 THR A CA 1
ATOM 790 C C . THR A 1 104 ? 2.845 1.169 14.109 1.00 94.00 104 THR A C 1
ATOM 792 O O . THR A 1 104 ? 2.595 1.427 12.932 1.00 94.00 104 THR A O 1
ATOM 795 N N . ARG A 1 105 ? 3.859 0.361 14.440 1.00 93.50 105 ARG A N 1
ATOM 796 C CA . ARG A 1 105 ? 4.614 -0.417 13.448 1.00 93.50 105 ARG A CA 1
ATOM 797 C C . ARG A 1 105 ? 4.130 -1.861 13.487 1.00 93.50 105 ARG A C 1
ATOM 799 O O . ARG A 1 105 ? 4.281 -2.527 14.502 1.00 93.50 105 ARG A O 1
ATOM 806 N N . THR A 1 106 ? 3.589 -2.334 12.376 1.00 94.50 106 THR A N 1
ATOM 807 C CA . THR A 1 106 ? 3.164 -3.727 12.164 1.00 94.50 106 THR A CA 1
ATOM 808 C C . THR A 1 106 ? 3.389 -4.072 10.691 1.00 94.50 106 THR A C 1
ATOM 810 O O . THR A 1 106 ? 3.982 -3.252 9.990 1.00 94.50 106 THR A O 1
ATOM 813 N N . ASN A 1 107 ? 3.004 -5.261 10.230 1.00 94.69 107 ASN A N 1
ATOM 814 C CA . ASN A 1 107 ? 2.986 -5.568 8.801 1.00 94.69 107 ASN A CA 1
ATOM 815 C C . ASN A 1 107 ? 1.687 -5.052 8.141 1.00 94.69 107 ASN A C 1
ATOM 817 O O . ASN A 1 107 ? 0.725 -4.713 8.838 1.00 94.69 107 ASN A O 1
ATOM 821 N N . LEU A 1 108 ? 1.651 -4.964 6.809 1.00 94.75 108 LEU A N 1
ATOM 822 C CA . LEU A 1 108 ? 0.483 -4.444 6.093 1.00 94.75 108 LEU A CA 1
ATOM 823 C C . LEU A 1 108 ? -0.755 -5.306 6.338 1.00 94.75 108 LEU A C 1
ATOM 825 O O . LEU A 1 108 ? -1.797 -4.773 6.708 1.00 94.75 108 LEU A O 1
ATOM 829 N N . ILE A 1 109 ? -0.629 -6.627 6.204 1.00 94.75 109 ILE A N 1
ATOM 830 C CA . ILE A 1 109 ? -1.773 -7.539 6.300 1.00 94.75 109 ILE A CA 1
ATOM 831 C C . ILE A 1 109 ? -2.462 -7.476 7.672 1.00 94.75 109 ILE A C 1
ATOM 833 O O . ILE A 1 109 ? -3.683 -7.363 7.734 1.00 94.75 109 ILE A O 1
ATOM 837 N N . ASN A 1 110 ? -1.698 -7.413 8.767 1.00 95.94 110 ASN A N 1
ATOM 838 C CA . ASN A 1 110 ? -2.249 -7.272 10.114 1.00 95.94 110 ASN A CA 1
ATOM 839 C C . ASN A 1 110 ? -2.921 -5.906 10.293 1.00 95.94 110 ASN A C 1
ATOM 841 O O . ASN A 1 110 ? -3.948 -5.817 10.955 1.00 95.94 110 ASN A O 1
ATOM 845 N N . CYS A 1 111 ? -2.361 -4.833 9.719 1.00 96.56 111 CYS A N 1
ATOM 846 C CA . CYS A 1 111 ? -2.998 -3.517 9.776 1.00 96.56 111 CYS A CA 1
ATOM 847 C C . CYS A 1 111 ? -4.351 -3.508 9.049 1.00 96.56 111 CYS A C 1
ATOM 849 O O . CYS A 1 111 ? -5.335 -3.007 9.590 1.00 96.56 111 CYS A O 1
ATOM 851 N N . MET A 1 112 ? -4.413 -4.112 7.858 1.00 96.00 112 MET A N 1
ATOM 852 C CA . MET A 1 112 ? -5.650 -4.219 7.079 1.00 96.00 112 MET A CA 1
ATOM 853 C C . MET A 1 112 ? -6.694 -5.083 7.794 1.00 96.00 112 MET A C 1
ATOM 855 O O . MET A 1 112 ? -7.861 -4.700 7.848 1.00 96.00 112 MET A O 1
ATOM 859 N N . GLN A 1 113 ? -6.275 -6.186 8.421 1.00 96.06 113 GLN A N 1
ATOM 860 C CA . GLN A 1 113 ? -7.149 -7.029 9.237 1.00 96.06 113 GLN A CA 1
ATOM 861 C C . GLN A 1 113 ? -7.707 -6.275 10.456 1.00 96.06 113 GLN A C 1
ATOM 863 O O . GLN A 1 113 ? -8.894 -6.387 10.759 1.00 96.06 113 GLN A O 1
ATOM 868 N N . LEU A 1 114 ? -6.872 -5.491 11.150 1.00 94.69 114 LEU A N 1
ATOM 869 C CA . LEU A 1 114 ? -7.314 -4.656 12.272 1.00 94.69 114 LEU A CA 1
ATOM 870 C C . LEU A 1 114 ? -8.355 -3.625 11.822 1.00 94.69 114 LEU A C 1
ATOM 872 O O . LEU A 1 114 ? -9.353 -3.433 12.515 1.00 94.69 114 LEU A O 1
ATOM 876 N N . ASN A 1 115 ? -8.151 -2.997 10.659 1.00 95.00 115 ASN A N 1
ATOM 877 C CA . ASN A 1 115 ? -9.119 -2.061 10.089 1.00 95.00 115 ASN A CA 1
ATOM 878 C C . ASN A 1 115 ? -10.462 -2.747 9.796 1.00 95.00 115 ASN A C 1
ATOM 880 O O . ASN A 1 115 ? -11.510 -2.250 10.209 1.00 95.00 115 ASN A O 1
ATOM 884 N N . ALA A 1 116 ? -10.428 -3.925 9.165 1.00 93.56 116 ALA A N 1
ATOM 885 C CA . ALA A 1 116 ? -11.628 -4.698 8.851 1.00 93.56 116 ALA A CA 1
ATOM 886 C C . ALA A 1 116 ? -12.410 -5.070 10.120 1.00 93.56 116 ALA A C 1
ATOM 888 O O 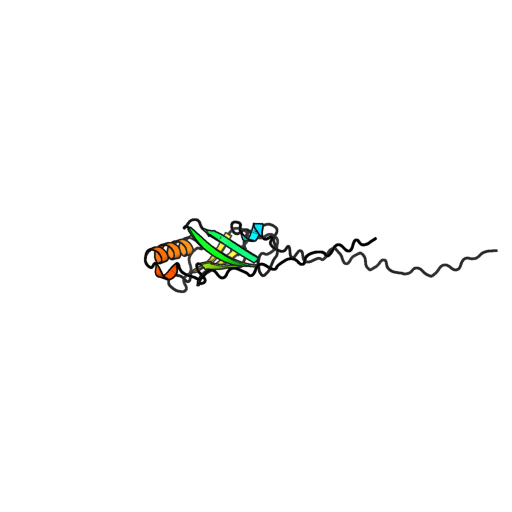. ALA A 1 116 ? -13.626 -4.882 10.189 1.00 93.56 116 ALA A O 1
ATOM 889 N N . ALA A 1 117 ? -11.704 -5.532 11.157 1.00 91.62 117 ALA A N 1
ATOM 890 C CA . ALA A 1 117 ? -12.304 -5.866 12.443 1.00 91.62 117 ALA A CA 1
ATOM 891 C C . ALA A 1 117 ? -12.925 -4.637 13.131 1.00 91.62 117 ALA A C 1
ATOM 893 O O . ALA A 1 117 ? -14.003 -4.738 13.718 1.00 91.62 117 ALA A O 1
ATOM 894 N N . GLN A 1 118 ? -12.296 -3.460 13.046 1.00 86.88 118 GLN A N 1
ATOM 895 C CA . GLN A 1 118 ? -12.882 -2.230 13.587 1.00 86.88 118 GLN A CA 1
ATOM 896 C C . GLN A 1 118 ? -14.130 -1.786 12.821 1.00 86.88 118 GLN A C 1
ATOM 898 O O . GLN A 1 118 ? -15.110 -1.388 13.449 1.00 86.88 118 GLN A O 1
ATOM 903 N N . ALA A 1 119 ? -14.130 -1.892 11.492 1.00 81.69 119 ALA A N 1
ATOM 904 C CA . ALA A 1 119 ? -15.281 -1.524 10.672 1.00 81.69 119 ALA A CA 1
ATOM 905 C C . ALA A 1 119 ? -16.509 -2.408 10.957 1.00 81.69 119 ALA A C 1
ATOM 907 O O . ALA A 1 119 ? -17.637 -1.920 10.931 1.00 81.69 119 ALA A O 1
ATOM 908 N N . GLN A 1 120 ? -16.305 -3.688 11.288 1.00 75.81 120 GLN A N 1
ATOM 909 C CA . GLN A 1 120 ? -17.380 -4.592 11.720 1.00 75.81 120 GLN A CA 1
ATOM 910 C C . GLN A 1 120 ? -17.967 -4.211 13.085 1.00 75.81 120 GLN A C 1
ATOM 912 O O . GLN A 1 120 ? -19.163 -4.370 13.308 1.00 75.81 120 GLN A O 1
ATOM 917 N N . ASN A 1 121 ? -17.139 -3.681 13.986 1.00 68.88 121 ASN A N 1
ATOM 918 C CA . ASN A 1 121 ? -17.572 -3.242 15.312 1.00 68.88 121 ASN A CA 1
ATOM 919 C C . ASN A 1 121 ? -18.107 -1.797 15.327 1.00 68.88 121 ASN A C 1
ATOM 921 O O . ASN A 1 121 ? -18.643 -1.363 16.344 1.00 68.88 121 ASN A O 1
ATOM 925 N N . ASN A 1 122 ? -17.977 -1.045 14.224 1.00 64.38 122 ASN A N 1
ATOM 926 C CA . ASN A 1 122 ? -18.454 0.332 14.121 1.00 64.38 122 ASN A CA 1
ATOM 927 C C . ASN A 1 122 ? -18.946 0.679 12.691 1.00 64.38 122 ASN A C 1
ATOM 929 O O . ASN A 1 122 ? -18.177 1.199 11.874 1.00 64.38 122 ASN A O 1
ATOM 933 N N . PRO A 1 123 ? -20.234 0.431 12.368 1.00 58.59 123 PRO A N 1
ATOM 934 C CA . PRO A 1 123 ? -20.772 0.546 11.005 1.00 58.59 123 PRO A CA 1
ATOM 935 C C . PRO A 1 123 ? -20.775 1.975 10.429 1.00 58.59 123 PRO A C 1
ATOM 937 O O . PRO A 1 123 ? -20.961 2.153 9.227 1.00 58.59 123 PRO A O 1
ATOM 940 N N . GLN A 1 124 ? -20.512 3.006 11.240 1.00 54.03 124 GLN A N 1
ATOM 941 C CA . GLN A 1 124 ? -20.391 4.390 10.766 1.00 54.03 124 GLN A CA 1
ATOM 942 C C . GLN A 1 124 ? -19.160 4.633 9.866 1.00 54.03 124 GLN A C 1
ATOM 944 O O . GLN A 1 124 ? -19.150 5.599 9.109 1.00 54.03 124 GLN A O 1
ATOM 949 N N . MET A 1 125 ? -18.146 3.757 9.881 1.00 56.06 125 MET A N 1
ATOM 950 C CA . MET A 1 125 ? -16.956 3.880 9.016 1.00 56.06 125 MET A CA 1
ATOM 951 C C . MET A 1 125 ? -17.146 3.339 7.586 1.00 56.06 125 MET A C 1
ATOM 953 O O . MET A 1 125 ? -16.235 3.439 6.767 1.00 56.06 125 MET A O 1
ATOM 957 N N . GLN A 1 126 ? -18.311 2.771 7.254 1.00 54.84 126 GLN A N 1
ATOM 958 C CA . GLN A 1 126 ? -18.587 2.186 5.931 1.00 54.84 126 GLN A CA 1
ATOM 959 C C . GLN A 1 126 ? -19.137 3.186 4.898 1.00 54.84 126 GLN A C 1
ATOM 961 O O . GLN A 1 126 ? -19.344 2.816 3.744 1.00 54.84 126 GLN A O 1
ATOM 966 N N . GLN A 1 127 ? -19.365 4.448 5.272 1.00 51.19 127 GLN A N 1
ATOM 967 C CA . GLN A 1 127 ? -19.983 5.447 4.396 1.00 51.19 127 GLN A CA 1
ATOM 968 C C . GLN A 1 127 ? -19.022 6.603 4.090 1.00 51.19 127 GLN A C 1
ATOM 970 O O . GLN A 1 127 ? -19.098 7.667 4.696 1.00 51.19 127 GLN A O 1
ATOM 975 N N . ALA A 1 128 ? -18.144 6.416 3.103 1.00 50.88 128 ALA A N 1
ATOM 976 C CA . ALA A 1 128 ? -17.629 7.546 2.331 1.00 50.88 128 ALA A CA 1
ATOM 977 C C . ALA A 1 128 ? -18.497 7.712 1.066 1.00 50.88 128 ALA A C 1
ATOM 979 O O . ALA A 1 128 ? -18.768 6.716 0.388 1.00 50.88 128 ALA A O 1
ATOM 980 N N . PRO A 1 129 ? -18.971 8.930 0.740 1.00 44.81 129 PRO A N 1
ATOM 981 C CA . PRO A 1 129 ? -19.816 9.155 -0.426 1.00 44.81 129 PRO A CA 1
ATOM 982 C C . PRO A 1 129 ? -19.039 8.877 -1.717 1.00 44.81 129 PRO A C 1
ATOM 984 O O . PRO A 1 129 ? -17.935 9.381 -1.919 1.00 44.81 129 PRO A O 1
ATOM 987 N N . MET A 1 130 ? -19.639 8.082 -2.606 1.00 49.22 130 MET A N 1
ATOM 988 C CA . MET A 1 130 ? -19.158 7.857 -3.967 1.00 49.22 130 MET A CA 1
ATOM 989 C C . MET A 1 130 ? -19.095 9.190 -4.725 1.00 49.22 130 MET A C 1
ATOM 991 O O . MET A 1 130 ? -20.114 9.664 -5.224 1.00 49.22 130 MET A O 1
ATOM 995 N N . GLN A 1 131 ? -17.914 9.792 -4.861 1.00 45.81 131 GLN A N 1
ATOM 996 C CA . GLN A 1 131 ? -17.701 10.799 -5.897 1.00 45.81 131 GLN A CA 1
ATOM 997 C C . GLN A 1 131 ? -17.427 10.065 -7.211 1.00 45.81 131 GLN A C 1
ATOM 999 O O . GLN A 1 131 ? -16.316 9.615 -7.477 1.00 45.81 131 GLN A O 1
ATOM 1004 N N . GLN A 1 132 ? -18.480 9.890 -8.013 1.00 41.72 132 GLN A N 1
ATOM 1005 C CA . GLN A 1 132 ? -18.354 9.476 -9.408 1.00 41.72 132 GLN A CA 1
ATOM 1006 C C . GLN A 1 132 ? -17.484 10.504 -10.140 1.00 41.72 132 GLN A C 1
ATOM 1008 O O . GLN A 1 132 ? -17.814 11.690 -10.177 1.00 41.72 132 GLN A O 1
ATOM 1013 N N . ALA A 1 133 ? -16.366 10.053 -10.707 1.00 42.09 133 ALA A N 1
ATOM 1014 C CA . ALA A 1 133 ? -15.557 10.881 -11.589 1.00 42.09 133 ALA A CA 1
ATOM 1015 C C . ALA A 1 133 ? -16.410 11.329 -12.797 1.00 42.09 133 ALA A C 1
ATOM 1017 O O . ALA A 1 133 ? -17.138 10.503 -13.359 1.00 42.09 133 ALA A O 1
ATOM 1018 N N . PRO A 1 134 ? -16.358 12.611 -13.207 1.00 43.31 134 PRO A N 1
ATOM 1019 C CA . PRO A 1 134 ? -17.134 13.097 -14.338 1.00 43.31 134 PRO A CA 1
ATOM 1020 C C . PRO A 1 134 ? -16.685 12.396 -15.623 1.00 43.31 134 PRO A C 1
ATOM 1022 O O . PRO A 1 134 ? -15.510 12.421 -15.991 1.00 43.31 134 PRO A O 1
ATOM 1025 N N . VAL A 1 135 ? -17.644 11.774 -16.310 1.00 47.66 135 VAL A N 1
ATOM 1026 C CA . VAL A 1 135 ? -17.461 11.181 -17.636 1.00 47.66 135 VAL A CA 1
ATOM 1027 C C . VAL A 1 135 ? -17.148 12.320 -18.606 1.00 47.66 135 VAL A C 1
ATOM 1029 O O . VAL A 1 135 ? -18.027 13.107 -18.954 1.00 47.66 135 VAL A O 1
ATOM 1032 N N . GLN A 1 136 ? -15.886 12.446 -19.016 1.00 49.41 136 GLN A N 1
ATOM 1033 C CA . GLN A 1 136 ? -15.511 13.350 -20.099 1.00 49.41 136 GLN A CA 1
ATOM 1034 C C . GLN A 1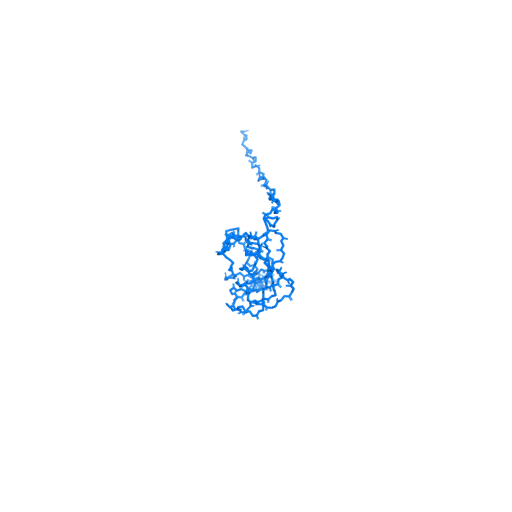 136 ? -16.160 12.834 -21.388 1.00 49.41 136 GLN A C 1
ATOM 1036 O O . GLN A 1 136 ? -15.788 11.783 -21.908 1.00 49.41 136 GLN A O 1
ATOM 1041 N N . GLN A 1 137 ? -17.173 13.552 -21.872 1.00 49.31 137 GLN A N 1
ATOM 1042 C CA . GLN A 1 137 ? -17.787 13.302 -23.171 1.00 49.31 137 GLN A CA 1
ATOM 1043 C C . GLN A 1 137 ? -16.735 13.521 -24.263 1.00 49.31 137 GLN A C 1
ATOM 1045 O O . GLN A 1 137 ? -16.163 14.605 -24.380 1.00 49.31 137 GLN A O 1
ATOM 1050 N N . ALA A 1 138 ? -16.466 12.479 -25.048 1.00 46.16 138 ALA A N 1
ATOM 1051 C CA . ALA A 1 138 ? -15.632 12.586 -26.236 1.00 46.16 138 ALA A CA 1
ATOM 1052 C C . ALA A 1 138 ? -16.312 13.522 -27.258 1.00 46.16 138 ALA A C 1
ATOM 1054 O O . ALA A 1 138 ? -17.520 13.392 -27.478 1.00 46.16 138 ALA A O 1
ATOM 1055 N N . PRO A 1 139 ? -15.583 14.458 -27.891 1.00 45.47 139 PRO A N 1
ATOM 1056 C CA . PRO A 1 139 ? -16.157 15.308 -28.925 1.00 45.47 139 PRO A CA 1
ATOM 1057 C C . PRO A 1 139 ? -16.518 14.472 -30.159 1.00 45.47 139 PRO A C 1
ATOM 1059 O O . PRO A 1 139 ? -15.712 13.682 -30.654 1.00 45.47 139 PRO A O 1
ATOM 1062 N N . MET A 1 140 ? -17.748 14.650 -30.645 1.00 44.12 140 MET A N 1
ATOM 1063 C CA . MET A 1 140 ? -18.221 14.059 -31.895 1.00 44.12 140 MET A CA 1
ATOM 1064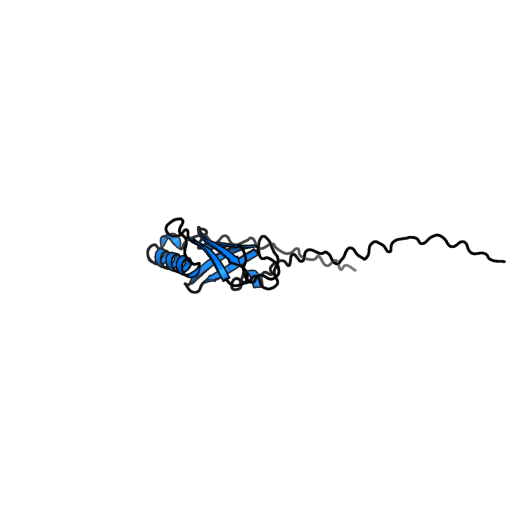 C C . MET A 1 140 ? -17.427 14.631 -33.073 1.00 44.12 140 MET A C 1
ATOM 1066 O O . MET A 1 140 ? -17.332 15.846 -33.237 1.00 44.12 140 MET A O 1
ATOM 1070 N N . ILE A 1 141 ? -16.870 13.746 -33.899 1.00 49.94 141 ILE A N 1
ATOM 1071 C CA . ILE A 1 141 ? -16.265 14.095 -35.186 1.00 49.94 141 ILE A CA 1
ATOM 1072 C C . ILE A 1 141 ? -17.400 14.477 -36.143 1.00 49.94 141 ILE A C 1
ATOM 1074 O O . ILE A 1 141 ? -18.232 13.640 -36.494 1.00 49.94 141 ILE A O 1
ATOM 1078 N N . GLN A 1 142 ? -17.441 15.747 -36.545 1.00 44.78 142 GLN A N 1
ATOM 1079 C CA . GLN A 1 142 ? -18.299 16.237 -37.620 1.00 44.78 142 GLN A CA 1
ATOM 1080 C C . GLN A 1 142 ? -17.725 15.735 -38.952 1.00 44.78 142 GLN A C 1
ATOM 1082 O O . GLN A 1 142 ? -16.654 16.159 -39.380 1.00 44.78 142 GLN A O 1
ATOM 1087 N N . ASN A 1 143 ? -18.418 14.785 -39.580 1.00 46.41 143 ASN A N 1
ATOM 1088 C CA . ASN A 1 143 ? -18.173 14.405 -40.967 1.00 46.41 143 ASN A CA 1
ATOM 1089 C C . ASN A 1 143 ? -18.787 15.486 -41.864 1.00 46.41 143 ASN A C 1
ATOM 1091 O O . ASN A 1 143 ? -19.992 15.475 -42.108 1.00 46.41 143 ASN A O 1
ATOM 1095 N N . ASP A 1 144 ? -17.960 16.404 -42.358 1.00 47.44 144 ASP A N 1
ATOM 1096 C CA . ASP A 1 144 ? -18.306 17.207 -43.528 1.00 47.44 144 ASP A CA 1
ATOM 1097 C C . ASP A 1 144 ? -18.192 16.321 -44.773 1.00 47.44 144 ASP A C 1
ATOM 1099 O O . ASP A 1 144 ? -17.126 16.151 -45.365 1.00 47.44 144 ASP A O 1
ATOM 1103 N N . GLN A 1 145 ? -19.316 15.726 -45.164 1.00 45.19 145 GLN A N 1
ATOM 1104 C CA . GLN A 1 145 ? -19.563 15.390 -46.558 1.00 45.19 145 GLN A CA 1
ATOM 1105 C C . GLN A 1 145 ? -20.672 16.302 -47.060 1.00 45.19 145 GLN A C 1
ATOM 1107 O O . GLN A 1 145 ? -21.830 16.139 -46.682 1.00 45.19 145 GLN A O 1
ATOM 1112 N N . ASN A 1 146 ? -20.318 17.244 -47.929 1.00 48.22 146 ASN A N 1
ATOM 1113 C CA . ASN A 1 146 ? -21.270 17.799 -48.872 1.00 48.22 146 ASN A CA 1
ATOM 1114 C C . ASN A 1 146 ? -20.627 17.932 -50.253 1.00 48.22 146 ASN A C 1
ATOM 1116 O O . ASN A 1 146 ? -19.527 18.462 -50.398 1.00 48.22 146 ASN A O 1
ATOM 1120 N N . PHE A 1 147 ? -21.370 17.332 -51.180 1.00 45.25 147 PHE A N 1
ATOM 1121 C CA . PHE A 1 147 ? -21.416 17.427 -52.634 1.00 45.25 147 PHE A CA 1
ATOM 1122 C C . PHE A 1 147 ? -20.892 18.719 -53.266 1.00 45.25 147 PHE A C 1
ATOM 1124 O O . PHE A 1 147 ? -21.198 19.813 -52.742 1.00 45.25 147 PHE A O 1
#

Radius of gyration: 25.52 Å; chains: 1; bounding box: 58×33×84 Å

Foldseek 3Di:
DDDDDDDDPPDDPVPPPPPPVDPCQPDQDPVNQADPQWLAPHFHAWRWHFYQDPLRFTWIWTGGHHHQARDAWIFIDTLNHGAWTWGDDRPDTDWIFGCLVHTDTDTPVVSVVSNSVVCVVPVVSVDDPDPDDDDDDDDDDDDDDDD

Secondary structure (DSSP, 8-state):
-----------SSSSSSSTT------PPPHHHHSSSP--TT--EEEEEEEEE-TTS-EEEEEEEE-TT-S--EEEEEETTEEEEEEEEETTEEEEEEE-BTBSEEE-HHHHHHHHHHHHHH-GGGG-----PPP--PPPP-------

pLDDT: mean 74.6, std 20.1, range [39.88, 97.19]